Protein AF-A0A392S116-F1 (afdb_monomer_lite)

Organism: NCBI:txid97028

Structure (mmCIF, N/CA/C/O backbone):
data_AF-A0A392S116-F1
#
_entry.id   AF-A0A392S116-F1
#
loop_
_atom_site.group_PDB
_atom_site.id
_atom_site.type_symbol
_atom_site.label_atom_id
_atom_site.label_alt_id
_atom_site.label_comp_id
_atom_site.label_asym_id
_atom_site.label_entity_id
_atom_site.label_seq_id
_atom_site.pdbx_PDB_ins_code
_atom_site.Cartn_x
_atom_site.Cartn_y
_atom_site.Cartn_z
_atom_site.occupancy
_atom_site.B_iso_or_equiv
_atom_site.auth_seq_id
_atom_site.auth_comp_id
_atom_site.auth_asym_id
_atom_site.auth_atom_id
_atom_site.pdbx_PDB_model_num
ATOM 1 N N . ILE A 1 1 ? 5.138 -0.897 -10.789 1.00 88.06 1 ILE A N 1
ATOM 2 C CA . ILE A 1 1 ? 5.573 -0.699 -9.385 1.00 88.06 1 ILE A CA 1
ATOM 3 C C . ILE A 1 1 ? 5.150 -1.930 -8.605 1.00 88.06 1 ILE A C 1
ATOM 5 O O . ILE A 1 1 ? 4.050 -2.415 -8.835 1.00 88.06 1 ILE A O 1
ATOM 9 N N . ILE A 1 2 ? 6.019 -2.451 -7.745 1.00 93.00 2 ILE A N 1
ATOM 10 C CA . ILE A 1 2 ? 5.668 -3.487 -6.769 1.00 93.00 2 ILE A CA 1
ATOM 11 C C . ILE A 1 2 ? 5.601 -2.808 -5.406 1.00 93.00 2 ILE A C 1
ATOM 13 O O . ILE A 1 2 ? 6.492 -2.025 -5.082 1.00 93.00 2 ILE A O 1
ATOM 17 N N . SER A 1 3 ? 4.571 -3.114 -4.621 1.00 94.88 3 SER A N 1
ATOM 18 C CA . SER A 1 3 ? 4.458 -2.638 -3.243 1.00 94.88 3 SER A CA 1
ATOM 19 C C . SER A 1 3 ? 4.349 -3.808 -2.284 1.00 94.88 3 SER A C 1
ATOM 21 O O . SER A 1 3 ? 3.691 -4.802 -2.589 1.00 94.88 3 SER A O 1
ATOM 23 N N . SER A 1 4 ? 4.968 -3.671 -1.118 1.00 96.00 4 SER A N 1
ATOM 24 C CA . SER A 1 4 ? 4.819 -4.611 -0.011 1.00 96.00 4 SER A CA 1
ATOM 25 C C . SER A 1 4 ? 4.605 -3.861 1.294 1.00 96.00 4 SER A C 1
ATOM 27 O O . SER A 1 4 ? 5.097 -2.747 1.484 1.00 96.00 4 SER A O 1
ATOM 29 N N . VAL A 1 5 ? 3.847 -4.478 2.193 1.00 97.38 5 VAL A N 1
ATOM 30 C CA . VAL A 1 5 ? 3.594 -3.969 3.539 1.00 97.38 5 VAL A CA 1
ATOM 31 C C . VAL A 1 5 ? 3.728 -5.103 4.547 1.00 97.38 5 VAL A C 1
ATOM 33 O O . VAL A 1 5 ? 3.590 -6.270 4.171 1.00 97.38 5 VAL A O 1
ATOM 36 N N . GLY A 1 6 ? 3.972 -4.787 5.819 1.00 96.50 6 GLY A N 1
ATOM 37 C CA . GLY A 1 6 ? 4.061 -5.825 6.841 1.00 96.50 6 GLY A CA 1
ATOM 38 C C . GLY A 1 6 ? 4.091 -5.344 8.290 1.00 96.50 6 GLY A C 1
ATOM 39 O O . GLY A 1 6 ? 3.781 -4.194 8.623 1.00 96.50 6 GLY A O 1
ATOM 40 N N . LEU A 1 7 ? 4.472 -6.282 9.165 1.00 97.88 7 LEU A N 1
ATOM 41 C CA . LEU A 1 7 ? 4.516 -6.104 10.620 1.00 97.88 7 LEU A CA 1
ATOM 42 C C . LEU A 1 7 ? 5.618 -5.155 11.101 1.00 97.88 7 LEU A C 1
ATOM 44 O O . LEU A 1 7 ? 5.544 -4.639 12.214 1.00 97.88 7 LEU A O 1
ATOM 48 N N . ASP A 1 8 ? 6.601 -4.873 10.250 1.00 97.75 8 ASP A N 1
ATOM 49 C CA . ASP A 1 8 ? 7.648 -3.876 10.486 1.00 97.75 8 ASP A CA 1
ATOM 50 C C . ASP A 1 8 ? 7.142 -2.426 10.374 1.00 97.75 8 ASP A C 1
ATOM 52 O O . ASP A 1 8 ? 7.923 -1.485 10.522 1.00 97.75 8 ASP A O 1
ATOM 56 N N . LYS A 1 9 ? 5.828 -2.254 10.153 1.00 96.88 9 LYS A N 1
ATOM 57 C CA . LYS A 1 9 ? 5.126 -0.971 10.038 1.00 96.88 9 LYS A CA 1
ATOM 58 C C . LYS A 1 9 ? 5.607 -0.135 8.857 1.00 96.88 9 LYS A C 1
ATOM 60 O O . LYS A 1 9 ? 5.526 1.095 8.891 1.00 96.88 9 LYS A O 1
ATOM 65 N N . LYS A 1 10 ? 6.122 -0.794 7.819 1.00 96.69 10 LYS A N 1
ATOM 66 C CA . LYS A 1 10 ? 6.628 -0.131 6.624 1.00 96.69 10 LYS A CA 1
ATOM 67 C C . LYS A 1 10 ? 5.824 -0.513 5.393 1.00 96.69 10 LYS A C 1
ATOM 69 O O . LYS A 1 10 ? 5.398 -1.653 5.227 1.00 96.69 10 LYS A O 1
ATOM 74 N N . LEU A 1 11 ? 5.641 0.479 4.532 1.00 95.75 11 LEU A N 1
ATOM 75 C CA . LEU A 1 11 ? 5.219 0.327 3.150 1.00 95.75 11 LEU A CA 1
ATOM 76 C C . LEU A 1 11 ? 6.446 0.551 2.268 1.00 95.75 11 LEU A C 1
ATOM 78 O O . LEU A 1 11 ? 7.016 1.645 2.250 1.00 95.75 11 LEU A O 1
ATOM 82 N N . TYR A 1 12 ? 6.833 -0.481 1.532 1.00 94.62 12 TYR A N 1
ATOM 83 C CA . TYR A 1 12 ? 7.905 -0.418 0.552 1.00 94.62 12 TYR A CA 1
ATOM 84 C C . TYR A 1 12 ? 7.319 -0.314 -0.846 1.00 94.62 12 TYR A C 1
ATOM 86 O O . TYR A 1 12 ? 6.343 -0.992 -1.172 1.00 94.62 12 TYR A O 1
ATOM 94 N N . THR A 1 13 ? 7.957 0.491 -1.688 1.00 92.75 13 THR A N 1
ATOM 95 C CA . THR A 1 13 ? 7.709 0.491 -3.129 1.00 92.75 13 THR A CA 1
ATOM 96 C C . THR A 1 13 ? 9.001 0.188 -3.875 1.00 92.75 13 THR A C 1
ATOM 98 O O . THR A 1 13 ? 10.089 0.607 -3.467 1.00 92.75 13 THR A O 1
ATOM 101 N N . TYR A 1 14 ? 8.871 -0.543 -4.977 1.00 91.94 14 TYR A N 1
ATOM 102 C CA . TYR A 1 14 ? 9.969 -0.940 -5.844 1.00 91.94 14 TYR A CA 1
ATOM 103 C C . TYR A 1 14 ? 9.619 -0.664 -7.301 1.00 91.94 14 TYR A C 1
ATOM 105 O O . TYR A 1 14 ? 8.515 -0.973 -7.776 1.00 91.94 14 TYR A O 1
ATOM 113 N N . ASP A 1 15 ? 10.600 -0.162 -8.041 1.00 90.56 15 ASP A N 1
ATOM 114 C CA . ASP A 1 15 ? 10.556 -0.201 -9.491 1.00 90.56 15 ASP A CA 1
ATOM 115 C C . ASP A 1 15 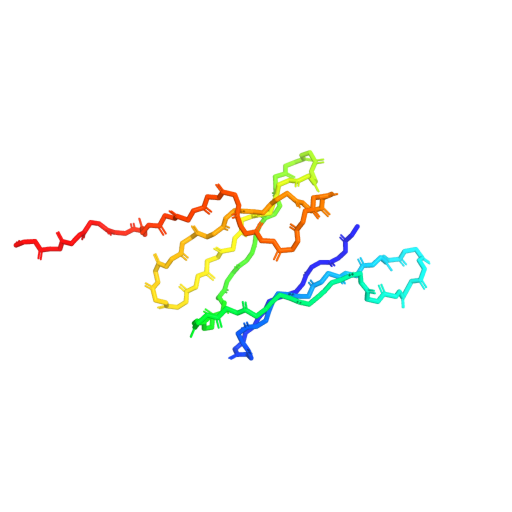? 11.015 -1.584 -9.968 1.00 90.56 15 ASP A C 1
ATOM 117 O O . ASP A 1 15 ? 12.170 -1.981 -9.804 1.00 90.56 15 ASP A O 1
ATOM 121 N N . ALA A 1 16 ? 10.083 -2.327 -10.563 1.00 88.44 16 ALA A N 1
ATOM 122 C CA . ALA A 1 16 ? 10.328 -3.669 -11.070 1.00 88.44 16 ALA A CA 1
ATOM 123 C C . ALA A 1 16 ? 11.274 -3.673 -12.280 1.00 88.44 16 ALA A C 1
ATOM 125 O O . ALA A 1 16 ? 12.003 -4.647 -12.468 1.00 88.44 16 ALA A O 1
ATOM 126 N N . ALA A 1 17 ? 11.286 -2.595 -13.076 1.00 91.62 17 ALA A N 1
ATOM 127 C CA . ALA A 1 17 ? 12.134 -2.500 -14.258 1.00 91.62 17 ALA A CA 1
ATOM 128 C C . ALA A 1 17 ? 13.604 -2.314 -13.861 1.00 91.62 17 ALA A C 1
ATOM 130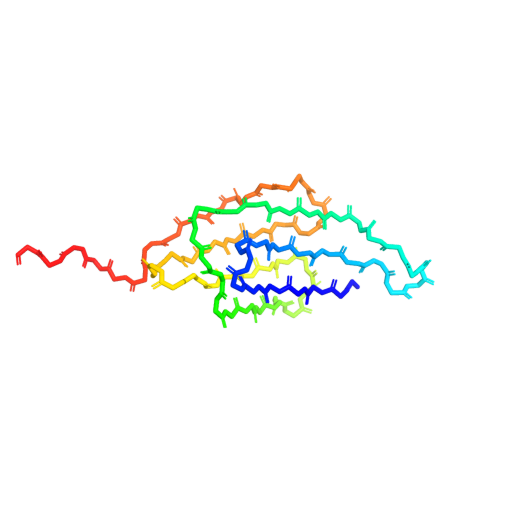 O O . ALA A 1 17 ? 14.465 -3.080 -14.292 1.00 91.62 17 ALA A O 1
ATOM 131 N N . SER A 1 18 ? 13.890 -1.343 -12.988 1.00 90.94 18 SER A N 1
ATOM 132 C CA . SER A 1 18 ? 15.257 -1.089 -12.512 1.00 90.94 18 SER A CA 1
ATOM 133 C C . SER A 1 18 ? 15.702 -1.977 -11.346 1.00 90.94 18 SER A C 1
ATOM 135 O O . SER A 1 18 ? 16.883 -1.965 -10.998 1.00 90.94 18 SER A O 1
ATOM 137 N N . ARG A 1 19 ? 14.788 -2.759 -10.748 1.00 87.94 19 ARG A N 1
ATOM 138 C CA . ARG A 1 19 ? 15.016 -3.587 -9.546 1.00 87.94 19 ARG A CA 1
ATOM 139 C C . ARG A 1 19 ? 15.553 -2.780 -8.361 1.00 87.94 19 ARG A C 1
ATOM 141 O O . ARG A 1 19 ? 16.391 -3.263 -7.600 1.00 87.94 19 ARG A O 1
ATOM 148 N N . ARG A 1 20 ? 15.088 -1.539 -8.209 1.00 88.25 20 ARG A N 1
ATOM 149 C CA . ARG A 1 20 ? 15.516 -0.632 -7.136 1.00 88.25 20 ARG A CA 1
ATOM 150 C C . ARG A 1 20 ? 14.348 -0.261 -6.222 1.00 88.25 20 ARG A C 1
ATOM 152 O O . ARG A 1 20 ? 13.223 -0.115 -6.706 1.00 88.25 20 ARG A O 1
ATOM 159 N N . PRO A 1 21 ? 14.594 -0.088 -4.910 1.00 86.62 21 PRO A N 1
ATOM 160 C CA . PRO A 1 21 ? 13.605 0.496 -4.016 1.00 86.62 21 PRO A CA 1
ATOM 161 C C . PRO A 1 21 ? 13.357 1.954 -4.413 1.00 86.62 21 PRO A C 1
ATOM 163 O O . PRO A 1 21 ? 14.300 2.714 -4.628 1.00 86.62 21 PRO A O 1
ATOM 166 N N . THR A 1 22 ? 12.088 2.336 -4.507 1.00 88.12 22 THR A N 1
ATOM 167 C CA . THR A 1 22 ? 11.664 3.701 -4.841 1.00 88.12 22 THR A CA 1
ATOM 168 C C . THR A 1 22 ? 11.288 4.494 -3.596 1.00 88.12 22 THR A C 1
ATOM 170 O O . THR A 1 22 ? 11.595 5.681 -3.514 1.00 88.12 22 THR A O 1
ATOM 173 N N . SER A 1 23 ? 10.668 3.860 -2.598 1.00 90.62 23 SER A N 1
ATOM 174 C CA . SER A 1 23 ? 10.359 4.506 -1.321 1.00 90.62 23 SER A CA 1
ATOM 175 C C . SER A 1 23 ? 10.170 3.500 -0.186 1.00 90.62 23 SER A C 1
ATOM 177 O O . SER A 1 23 ? 9.876 2.324 -0.407 1.00 90.62 23 SER A O 1
ATOM 179 N N . CYS A 1 24 ? 10.335 3.990 1.042 1.00 93.06 24 CYS A N 1
ATOM 180 C CA . CYS A 1 24 ? 10.017 3.286 2.278 1.00 93.06 24 CYS A CA 1
ATOM 181 C C . CYS A 1 24 ? 9.293 4.267 3.202 1.00 93.06 24 CYS A C 1
ATOM 183 O O . CYS A 1 24 ? 9.865 5.284 3.594 1.00 93.06 24 CYS A O 1
ATOM 185 N N . ILE A 1 25 ? 8.043 3.966 3.539 1.00 94.44 25 ILE A N 1
ATOM 186 C CA . ILE A 1 25 ? 7.177 4.817 4.356 1.00 94.44 25 ILE A CA 1
ATOM 187 C C . ILE A 1 25 ? 6.917 4.099 5.671 1.00 94.44 25 ILE A C 1
ATOM 189 O O . ILE A 1 25 ? 6.371 2.999 5.668 1.00 94.44 25 ILE A O 1
ATOM 193 N N . SER A 1 26 ? 7.291 4.719 6.787 1.00 94.81 26 SER A N 1
ATOM 194 C CA . SER A 1 26 ? 6.980 4.205 8.123 1.00 94.81 26 SER A CA 1
ATOM 195 C C . SER A 1 26 ? 5.601 4.675 8.582 1.00 94.81 26 SER A C 1
ATOM 197 O O . SER A 1 26 ? 5.191 5.799 8.288 1.00 94.81 26 SER A O 1
ATOM 199 N N . TYR A 1 27 ? 4.911 3.839 9.352 1.00 94.19 27 TYR A N 1
ATOM 200 C CA . TYR A 1 27 ? 3.631 4.160 9.976 1.00 94.19 27 TYR A CA 1
ATOM 201 C C . TYR A 1 27 ? 3.613 3.757 11.455 1.00 94.19 27 TYR A C 1
ATOM 203 O O . TYR A 1 27 ? 4.471 3.014 11.932 1.00 94.19 27 TYR A O 1
ATOM 211 N N . GLU A 1 28 ? 2.643 4.264 12.212 1.00 93.44 28 GLU A N 1
ATOM 212 C CA . GLU A 1 28 ? 2.553 4.025 13.661 1.00 93.44 28 GLU A CA 1
ATOM 213 C C . GLU A 1 28 ? 2.124 2.589 14.021 1.00 93.44 28 GLU A C 1
ATOM 215 O O . GLU A 1 28 ? 2.485 2.063 15.083 1.00 93.44 28 GLU A O 1
ATOM 220 N N . ALA A 1 29 ? 1.422 1.916 13.105 1.00 95.62 29 ALA A N 1
ATOM 221 C CA . ALA A 1 29 ? 0.865 0.579 13.280 1.00 95.62 29 ALA A CA 1
ATOM 222 C C . ALA A 1 29 ? 1.275 -0.377 12.143 1.00 95.62 29 ALA A C 1
ATOM 224 O O . ALA A 1 29 ? 1.504 0.078 11.021 1.00 95.62 29 ALA A O 1
ATOM 225 N N . PRO A 1 30 ? 1.346 -1.696 12.415 1.00 97.75 30 PRO A N 1
ATOM 226 C CA . PRO A 1 30 ? 1.520 -2.723 11.394 1.00 97.75 30 PRO A CA 1
ATOM 227 C C . PRO A 1 30 ? 0.493 -2.617 10.274 1.00 97.75 30 PRO A C 1
ATOM 229 O O . PRO A 1 30 ? -0.693 -2.396 10.529 1.00 97.75 30 PRO A O 1
ATOM 232 N N . PHE A 1 31 ? 0.937 -2.855 9.048 1.00 97.75 31 PHE A N 1
ATOM 233 C CA . PHE A 1 31 ? 0.039 -3.023 7.917 1.00 97.75 31 PHE A CA 1
ATOM 234 C C . PHE A 1 31 ? -0.384 -4.487 7.797 1.00 97.75 31 PHE A C 1
ATOM 236 O O . PHE A 1 31 ? 0.432 -5.392 7.978 1.00 97.75 31 PHE A O 1
ATOM 243 N N . SER A 1 32 ? -1.653 -4.719 7.478 1.00 97.31 32 SER A N 1
ATOM 244 C CA . SER A 1 32 ? -2.231 -6.058 7.304 1.00 97.31 32 SER A CA 1
ATOM 245 C C . SER A 1 32 ? -2.618 -6.353 5.857 1.00 97.31 32 SER A C 1
ATOM 247 O O . SER A 1 32 ? -2.691 -7.517 5.469 1.00 97.31 32 SER A O 1
ATOM 249 N N . CYS A 1 33 ? -2.858 -5.319 5.049 1.00 97.38 33 CYS A N 1
ATOM 250 C CA . CYS A 1 33 ? -3.257 -5.467 3.655 1.00 97.38 33 CYS A CA 1
ATOM 251 C C . CYS A 1 33 ? -2.912 -4.228 2.818 1.00 97.38 33 CYS A C 1
ATOM 253 O O . CYS A 1 33 ? -2.720 -3.125 3.339 1.00 97.38 33 CYS A O 1
ATOM 255 N N . LEU A 1 34 ? -2.862 -4.419 1.500 1.00 97.38 34 LEU A N 1
ATOM 256 C CA . LEU A 1 34 ? -2.731 -3.358 0.506 1.00 97.38 34 LEU A CA 1
ATOM 257 C C . LEU A 1 34 ? -3.573 -3.686 -0.730 1.00 97.38 34 LEU A C 1
ATOM 259 O O . LEU A 1 34 ? -3.788 -4.860 -1.030 1.00 97.38 34 LEU A O 1
ATOM 263 N N . ALA A 1 35 ? -4.016 -2.662 -1.456 1.00 97.75 35 ALA A N 1
ATOM 264 C CA . ALA A 1 35 ? -4.689 -2.807 -2.743 1.00 97.75 35 ALA A CA 1
ATOM 265 C C . ALA A 1 35 ? -4.428 -1.587 -3.633 1.00 97.75 35 ALA A C 1
ATOM 267 O O . ALA A 1 35 ? -4.555 -0.442 -3.192 1.00 97.75 35 ALA A O 1
ATOM 268 N N . PHE A 1 36 ? -4.081 -1.833 -4.894 1.00 97.19 36 PHE A N 1
ATOM 269 C CA . PHE A 1 36 ? -4.026 -0.789 -5.912 1.00 97.19 36 PHE A CA 1
ATOM 270 C C . PHE A 1 36 ? -5.411 -0.561 -6.510 1.00 97.19 36 PHE A C 1
ATOM 272 O O . PHE A 1 36 ? -6.185 -1.500 -6.677 1.00 97.19 36 PHE A O 1
ATOM 279 N N . ARG A 1 37 ? -5.697 0.687 -6.876 1.00 96.44 37 ARG A N 1
ATOM 280 C CA . ARG A 1 37 ? -6.765 0.996 -7.829 1.00 96.44 37 ARG A CA 1
ATOM 281 C C . ARG A 1 37 ? -6.332 0.567 -9.234 1.00 96.44 37 ARG A C 1
ATOM 283 O O . ARG A 1 37 ? -5.139 0.570 -9.524 1.00 96.44 37 ARG A O 1
ATOM 290 N N . ASP A 1 38 ? -7.290 0.269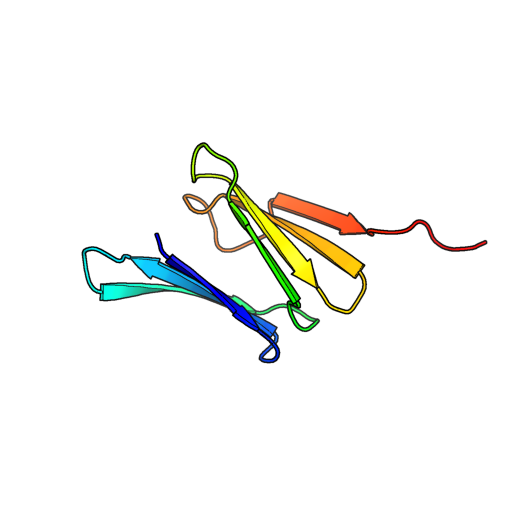 -10.105 1.00 95.94 38 ASP A N 1
ATOM 291 C CA . ASP A 1 38 ? -7.046 -0.216 -11.474 1.00 95.94 38 ASP A CA 1
ATOM 292 C C . ASP A 1 38 ? -6.145 0.701 -12.317 1.00 95.94 38 ASP A C 1
ATOM 294 O O . ASP A 1 38 ? -5.414 0.230 -13.183 1.00 95.94 38 ASP A O 1
ATOM 298 N N . ASP A 1 39 ? -6.145 2.009 -12.040 1.00 93.81 39 ASP A N 1
ATOM 299 C CA . ASP A 1 39 ? -5.255 2.966 -12.707 1.00 93.81 39 ASP A CA 1
ATOM 300 C C . ASP A 1 39 ? -3.788 2.883 -12.248 1.00 93.81 39 ASP A C 1
ATOM 302 O O . ASP A 1 39 ? -2.912 3.521 -12.830 1.00 93.81 39 ASP A O 1
ATOM 306 N N . GLY A 1 40 ? -3.505 2.111 -11.197 1.00 91.94 40 GLY A N 1
ATOM 307 C CA . GLY A 1 40 ? -2.176 1.903 -10.629 1.00 91.94 40 GLY A CA 1
ATOM 308 C C . GLY A 1 40 ? -1.598 3.122 -9.911 1.00 91.94 40 GLY A C 1
ATOM 309 O O . GLY A 1 40 ? -0.445 3.082 -9.483 1.00 91.94 40 GLY A O 1
ATOM 310 N N . TRP A 1 41 ? -2.357 4.211 -9.781 1.00 92.12 41 TRP A N 1
ATOM 311 C CA . TRP A 1 41 ? -1.865 5.473 -9.219 1.00 92.12 41 TRP A CA 1
ATOM 312 C C . TRP A 1 41 ? -2.212 5.628 -7.748 1.00 92.12 41 TRP A C 1
ATOM 314 O O . TRP A 1 41 ? -1.489 6.287 -7.003 1.00 92.12 41 TRP A O 1
ATOM 324 N N . MET A 1 42 ? -3.315 5.013 -7.330 1.00 95.62 42 MET A N 1
ATOM 325 C CA . MET A 1 42 ? -3.773 5.059 -5.953 1.00 95.62 42 MET A CA 1
ATOM 326 C C . MET A 1 42 ? -3.515 3.724 -5.263 1.00 95.62 42 MET A C 1
ATOM 328 O O . MET A 1 42 ? -3.895 2.670 -5.774 1.00 95.62 42 MET A O 1
ATOM 332 N N . LEU A 1 43 ? -2.907 3.788 -4.082 1.00 96.56 43 LEU A N 1
ATOM 333 C CA . LEU A 1 43 ? -2.687 2.644 -3.207 1.00 96.56 43 LEU A CA 1
ATOM 334 C C . LEU A 1 43 ? -3.466 2.850 -1.910 1.00 96.56 43 LEU A C 1
ATOM 336 O O . LEU A 1 43 ? -3.289 3.867 -1.238 1.00 96.56 43 LEU A O 1
ATOM 340 N N . ALA A 1 44 ? -4.304 1.883 -1.555 1.00 97.50 44 ALA A N 1
ATOM 341 C CA . ALA A 1 44 ? -4.929 1.789 -0.245 1.00 97.50 44 ALA A CA 1
ATOM 342 C C . ALA A 1 44 ? -4.160 0.782 0.617 1.00 97.50 44 ALA A C 1
ATOM 344 O O . ALA A 1 44 ? -3.796 -0.294 0.143 1.00 97.50 44 ALA A O 1
ATOM 345 N N . THR A 1 45 ? -3.941 1.111 1.886 1.00 97.62 45 THR A N 1
ATOM 346 C CA . THR A 1 45 ? -3.347 0.203 2.875 1.00 97.62 45 THR A CA 1
ATOM 347 C C . THR A 1 45 ? -4.213 0.144 4.122 1.00 97.62 45 THR A C 1
ATOM 349 O O . THR A 1 45 ? -4.637 1.192 4.617 1.00 97.62 45 THR A O 1
ATOM 352 N N . GLY A 1 46 ? -4.428 -1.056 4.651 1.00 97.69 46 GLY A N 1
ATOM 353 C CA . GLY A 1 46 ? -5.080 -1.270 5.939 1.00 97.69 46 GLY A CA 1
ATOM 354 C C . GLY A 1 46 ? -4.060 -1.594 7.022 1.00 97.69 46 GLY A C 1
ATOM 355 O O . GLY A 1 46 ? -3.081 -2.306 6.779 1.00 97.69 46 GLY A O 1
ATOM 356 N N . THR A 1 47 ? -4.286 -1.068 8.219 1.00 97.31 47 THR A N 1
ATOM 357 C CA . THR A 1 47 ? -3.453 -1.332 9.393 1.00 97.31 47 THR A CA 1
ATOM 358 C C . THR A 1 47 ? -4.185 -2.182 10.424 1.00 97.31 47 THR A C 1
ATOM 360 O O . THR A 1 47 ? -5.415 -2.249 10.464 1.00 97.31 47 THR A O 1
ATOM 363 N N . SER A 1 48 ? -3.423 -2.795 11.329 1.00 95.75 48 SER A N 1
ATOM 364 C CA . SER A 1 48 ? -3.971 -3.607 12.420 1.00 95.75 48 SER A CA 1
ATOM 365 C C . SER A 1 48 ? -4.769 -2.801 13.453 1.00 95.75 48 SER A C 1
ATOM 367 O O . SER A 1 48 ? -5.528 -3.390 14.213 1.00 95.75 48 SER A O 1
ATOM 369 N N . ASN A 1 49 ? -4.614 -1.472 13.499 1.00 94.25 49 ASN A N 1
ATOM 370 C CA . ASN A 1 49 ? -5.399 -0.582 14.365 1.00 94.25 49 ASN A CA 1
ATOM 371 C C . ASN A 1 49 ? -6.635 0.011 13.660 1.00 94.25 49 ASN A C 1
ATOM 373 O O . ASN A 1 49 ? -7.210 0.981 14.145 1.00 94.25 49 ASN A O 1
ATOM 377 N N . GLY A 1 50 ? -7.032 -0.544 12.510 1.00 94.38 50 GLY A N 1
ATOM 378 C CA . GLY A 1 50 ? -8.242 -0.132 11.799 1.00 94.38 50 GLY A CA 1
ATOM 379 C C . GLY A 1 50 ? -8.124 1.206 11.068 1.00 94.38 50 GLY A C 1
ATOM 380 O O . GLY A 1 50 ? -9.148 1.802 10.731 1.00 94.38 50 GLY A O 1
ATOM 381 N N . ARG A 1 51 ? -6.905 1.692 10.799 1.00 96.00 51 ARG A N 1
ATOM 382 C CA . ARG A 1 51 ? -6.688 2.826 9.893 1.00 96.00 51 ARG A CA 1
ATOM 383 C C . ARG A 1 51 ? -6.643 2.325 8.452 1.00 96.00 51 ARG A C 1
ATOM 385 O O . ARG A 1 51 ? -6.038 1.298 8.150 1.00 96.00 51 ARG A O 1
ATOM 392 N N . VAL A 1 52 ? -7.251 3.092 7.554 1.00 96.88 52 VAL A N 1
ATOM 393 C CA . VAL A 1 52 ? -7.117 2.913 6.105 1.00 96.88 52 VAL A CA 1
ATOM 394 C C . VAL A 1 52 ? -6.468 4.164 5.536 1.00 96.88 52 VAL A C 1
ATOM 396 O O . VAL A 1 52 ? -7.052 5.245 5.592 1.00 96.88 52 VAL A O 1
ATOM 399 N N . ALA A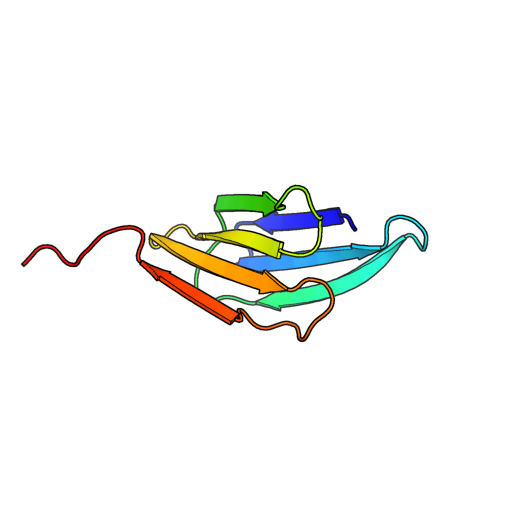 1 53 ? -5.254 4.031 5.015 1.00 96.38 53 ALA A N 1
ATOM 400 C CA . ALA A 1 53 ? -4.488 5.133 4.446 1.00 96.38 53 ALA A CA 1
ATOM 401 C C . ALA A 1 53 ? -4.430 5.020 2.918 1.00 96.38 53 ALA A C 1
ATOM 403 O O . ALA A 1 53 ? -4.275 3.927 2.373 1.00 96.38 53 ALA A O 1
ATOM 404 N N . PHE A 1 54 ? -4.563 6.155 2.235 1.00 96.44 54 PHE A N 1
ATOM 405 C CA . PHE A 1 54 ? -4.531 6.259 0.779 1.00 96.44 54 PHE A CA 1
ATOM 406 C C . PHE A 1 54 ? -3.337 7.093 0.330 1.00 96.44 54 PHE A C 1
ATOM 408 O O . PHE A 1 54 ? -3.117 8.194 0.840 1.00 96.44 54 PHE A O 1
ATOM 415 N N . TYR A 1 55 ? -2.606 6.586 -0.657 1.00 95.25 55 TYR A N 1
ATOM 416 C CA . TYR A 1 55 ? -1.381 7.177 -1.193 1.00 95.25 55 TYR A CA 1
ATOM 417 C C . TYR A 1 55 ? -1.502 7.375 -2.705 1.00 95.25 55 TYR A C 1
ATOM 419 O O . 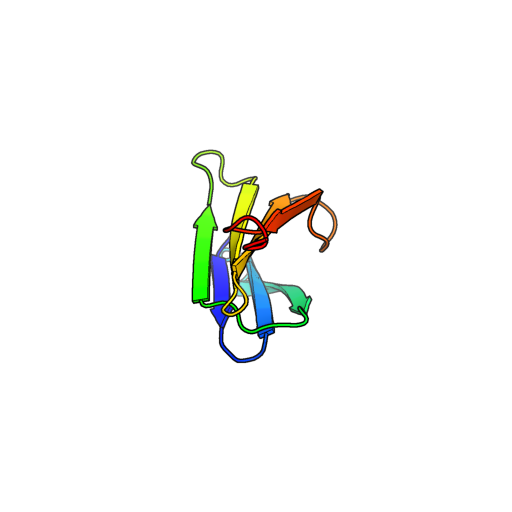TYR A 1 55 ? -2.076 6.527 -3.391 1.00 95.25 55 TYR A O 1
ATOM 427 N N . ASP A 1 56 ? -0.940 8.471 -3.223 1.00 93.50 56 ASP A N 1
ATOM 428 C CA . ASP A 1 56 ? -0.626 8.599 -4.650 1.00 93.50 56 ASP A CA 1
ATOM 429 C C . ASP A 1 56 ? 0.812 8.118 -4.846 1.00 93.50 56 ASP A C 1
ATOM 431 O O . ASP A 1 56 ? 1.748 8.716 -4.312 1.00 93.50 56 ASP A O 1
ATOM 435 N N . VAL A 1 57 ? 1.001 7.031 -5.594 1.00 90.00 57 VAL A N 1
ATOM 436 C CA . VAL A 1 57 ? 2.325 6.406 -5.767 1.00 90.00 57 VAL A CA 1
ATOM 437 C C . VAL A 1 57 ? 3.279 7.220 -6.640 1.00 90.00 57 VAL A C 1
ATOM 439 O O . VAL A 1 57 ? 4.472 6.931 -6.674 1.00 90.00 57 VAL A O 1
ATOM 442 N N . ARG A 1 58 ? 2.769 8.232 -7.346 1.00 87.88 58 ARG A N 1
ATOM 443 C CA . ARG A 1 58 ? 3.564 9.172 -8.153 1.00 87.88 58 ARG A CA 1
ATOM 444 C C . ARG A 1 58 ? 3.959 10.407 -7.346 1.00 87.88 58 ARG A C 1
ATOM 446 O O . ARG A 1 58 ? 4.790 11.195 -7.790 1.00 87.88 58 ARG A O 1
ATOM 453 N N . GLY A 1 59 ? 3.293 10.610 -6.212 1.00 84.38 59 GLY A N 1
ATOM 454 C CA . GLY A 1 59 ? 3.427 11.782 -5.371 1.00 84.38 59 GLY A CA 1
ATOM 455 C C . GLY A 1 59 ? 4.439 11.604 -4.246 1.00 84.38 59 GLY A C 1
ATOM 456 O O . GLY A 1 59 ? 5.343 10.770 -4.276 1.00 84.38 59 GLY A O 1
ATOM 457 N N . LYS A 1 60 ? 4.276 12.441 -3.223 1.00 82.12 60 LYS A N 1
ATOM 458 C CA . LYS A 1 60 ? 5.106 12.400 -2.019 1.00 82.12 60 LYS A CA 1
ATOM 459 C C . LYS A 1 60 ? 4.830 11.131 -1.199 1.00 82.12 60 LYS A C 1
ATOM 461 O O . LYS A 1 60 ? 3.707 10.631 -1.222 1.00 82.12 60 LYS A O 1
ATOM 466 N N . PRO A 1 61 ? 5.808 10.662 -0.402 1.00 84.12 61 PRO A N 1
ATOM 467 C CA . PRO A 1 61 ? 5.686 9.481 0.457 1.00 84.12 61 PRO A CA 1
ATOM 468 C C . PRO A 1 61 ? 4.821 9.741 1.708 1.00 84.12 61 PRO A C 1
ATOM 470 O O . PRO A 1 61 ? 5.246 9.515 2.838 1.00 84.12 61 PRO A O 1
ATOM 473 N N . GLN A 1 62 ? 3.606 10.250 1.517 1.00 91.00 62 GLN A N 1
ATOM 474 C CA . GLN A 1 62 ? 2.673 10.623 2.576 1.00 91.00 62 GLN A CA 1
ATOM 475 C C . GLN A 1 62 ? 1.234 10.336 2.133 1.00 91.00 62 GLN A C 1
ATOM 477 O O . GLN A 1 62 ? 0.910 10.533 0.957 1.00 91.00 62 GLN A O 1
ATOM 482 N N . PRO A 1 63 ? 0.359 9.873 3.040 1.00 94.25 63 PRO A N 1
ATOM 483 C CA . PRO A 1 63 ? -1.020 9.608 2.679 1.00 94.25 63 PRO A CA 1
ATOM 484 C C . PRO A 1 63 ? -1.750 10.924 2.394 1.00 94.25 63 PRO A C 1
ATOM 486 O O . PRO A 1 63 ? -1.603 11.896 3.135 1.00 94.25 63 PRO A O 1
ATOM 489 N N . PHE A 1 64 ? -2.566 10.956 1.342 1.00 94.81 64 PHE A N 1
ATOM 490 C CA . PHE A 1 64 ? -3.439 12.102 1.054 1.00 94.81 64 PHE A CA 1
ATOM 491 C C . PHE A 1 64 ? -4.799 11.980 1.753 1.00 94.81 64 PHE A C 1
ATOM 493 O O . PHE A 1 64 ? -5.548 12.952 1.836 1.00 94.81 64 PHE A O 1
ATOM 500 N N . ARG A 1 65 ? -5.130 10.787 2.264 1.00 95.75 65 ARG A N 1
ATOM 501 C CA . ARG A 1 65 ? -6.327 10.541 3.071 1.00 95.75 65 ARG A CA 1
ATOM 502 C C . ARG A 1 65 ? -6.083 9.409 4.061 1.00 95.75 65 ARG A C 1
ATOM 504 O O . ARG A 1 65 ? -5.479 8.403 3.703 1.00 95.75 65 ARG A O 1
ATOM 511 N N . VAL A 1 66 ? -6.592 9.558 5.281 1.00 96.12 66 VAL A N 1
ATOM 512 C CA . VAL A 1 66 ? -6.606 8.503 6.303 1.00 96.12 66 VAL A CA 1
ATOM 513 C C . VAL A 1 66 ? -8.015 8.404 6.876 1.00 96.12 66 VAL A C 1
ATOM 515 O O . VAL A 1 66 ? -8.600 9.417 7.250 1.00 96.12 66 VAL A O 1
ATOM 518 N N . LEU A 1 67 ? -8.558 7.191 6.929 1.00 95.94 67 LEU A N 1
ATOM 519 C CA . LEU A 1 67 ? -9.879 6.877 7.470 1.00 95.94 67 LEU A CA 1
ATOM 520 C C . LEU A 1 67 ? -9.760 5.953 8.682 1.00 95.94 67 LEU A C 1
ATOM 522 O O . LEU A 1 67 ? -8.807 5.182 8.794 1.00 95.94 67 LEU A O 1
ATOM 526 N N . HIS A 1 68 ? -10.751 6.018 9.566 1.00 93.94 68 HIS A N 1
ATOM 527 C CA . HIS A 1 68 ? -11.032 4.965 10.539 1.00 93.94 68 HIS A CA 1
ATOM 528 C C . HIS A 1 68 ? -12.024 3.985 9.918 1.00 93.94 68 HIS A C 1
ATOM 530 O O . HIS A 1 68 ? -13.052 4.412 9.396 1.00 93.94 68 HIS A O 1
ATOM 536 N N . ALA A 1 69 ? -11.726 2.689 9.970 1.00 88.06 69 ALA A N 1
ATOM 537 C CA . ALA A 1 69 ? -12.598 1.649 9.427 1.00 88.06 69 ALA A CA 1
ATOM 538 C C . ALA A 1 69 ? -13.916 1.502 10.212 1.00 88.06 69 ALA A C 1
ATOM 540 O O . ALA A 1 69 ? -14.882 0.955 9.691 1.00 88.06 69 ALA A O 1
ATOM 541 N N . TYR A 1 70 ? -13.955 1.999 11.449 1.00 82.31 70 TYR A N 1
ATOM 542 C CA . TYR A 1 70 ? -15.107 1.960 12.341 1.00 82.31 70 TYR A CA 1
ATOM 543 C C . TYR A 1 70 ? -15.287 3.316 13.039 1.00 82.31 70 TYR A C 1
ATOM 545 O O . TYR A 1 70 ? -14.303 3.992 13.351 1.00 82.31 70 TYR A O 1
ATOM 553 N N . GLY A 1 71 ? -16.538 3.716 13.281 1.00 72.88 71 GLY A N 1
ATOM 554 C CA . GLY A 1 71 ? -16.848 4.850 14.157 1.00 72.88 71 GLY A CA 1
ATOM 555 C C . GLY A 1 71 ? -16.528 4.502 15.609 1.00 72.88 71 GLY A C 1
ATOM 556 O O . GLY A 1 71 ? -16.594 3.331 15.979 1.00 72.88 71 GLY A O 1
ATOM 557 N N . SER A 1 72 ? -16.155 5.489 16.429 1.00 61.16 72 SER A N 1
ATOM 558 C CA . SER A 1 72 ? -16.070 5.272 17.874 1.00 61.16 72 SER A CA 1
ATOM 559 C C . SER A 1 72 ? -17.414 4.746 18.365 1.00 61.16 72 SER A C 1
ATOM 561 O O . SER A 1 72 ? -18.442 5.366 18.099 1.00 61.16 72 SER A O 1
ATOM 563 N N . SER A 1 73 ? -17.401 3.608 19.051 1.00 59.97 73 SER A N 1
ATOM 564 C CA . SER A 1 73 ? -18.533 3.201 19.871 1.00 59.97 73 SER A CA 1
ATOM 565 C C . SER A 1 73 ? -18.672 4.256 20.970 1.00 59.97 73 SER A C 1
ATOM 567 O O . SER A 1 73 ? -17.815 4.315 21.852 1.00 59.97 73 SER A O 1
ATOM 569 N N . GLU A 1 74 ?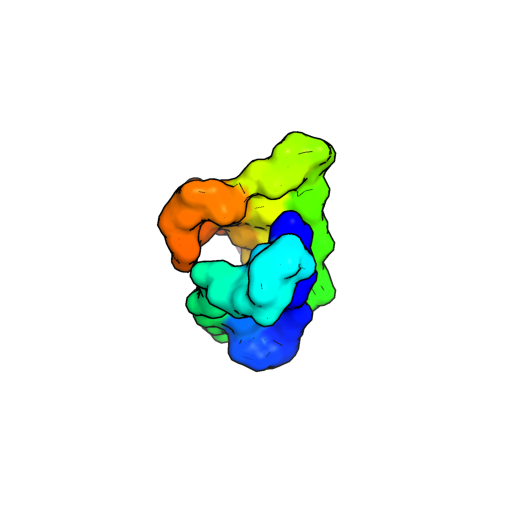 -19.657 5.145 20.853 1.00 46.84 74 GLU A N 1
ATOM 570 C CA . GLU A 1 74 ? -20.203 5.855 22.016 1.00 46.84 74 GLU A CA 1
ATOM 571 C C . GLU A 1 74 ? -21.081 4.902 22.831 1.00 46.84 74 GLU A C 1
ATOM 573 O O . GLU A 1 74 ? -21.766 4.051 22.210 1.00 46.84 74 GLU A O 1
#

InterPro domains:
  IPR015943 WD40/YVTN repeat-like-containing domain superfamily [G3DSA:2.130.10.10] (1-73)
  IPR036322 WD40-repeat-containing domain superfamily [SSF50978] (4-62)
  IPR044621 Protein NEDD1 [PTHR45096] (1-74)

Sequence (74 aa):
IISSVGLDKKLYTYDAASRRPTSCISYEAPFSCLAFRDDGWMLATGTSNGRVAFYDVRGKPQPFRVLHAYGSSE

Radius of gyration: 12.68 Å; chains: 1; bounding box: 36×18×36 Å

Secondary structure (DSSP, 8-state):
-EEEE-TTSEEEEEETTTTEEEEEEE-SS-EEEEEE-TTSSEEEEEETTSEEEEEETTS-SS-SEEEESS----

Foldseek 3Di:
DDWDFFQQQWIWDADPVVRGTPDIAHDPFGWDDKDADPVRQKIWTAGPQQKIFIDGPVDDSHGPDIDRNDDPDD

pLDDT: mean 91.81, std 8.75, range [46.84, 97.88]